Protein AF-A0A8S3W8U2-F1 (afdb_monomer)

Foldseek 3Di:
DVLVVVLVVLVVVVVVVDVVVPDPDLAAAPVRQVVLQVLLVVLVPDPPDRDPVSVVSVQAWDWDDDDPDIWIWGDDDDDPDDTHTRDYSVVVSVVVVD

Radius of gyration: 15.56 Å; Cα contacts (8 Å, |Δi|>4): 81; chains: 1; bounding box: 41×34×43 Å

Organism: Parnassius apollo (NCBI:txid110799)

Nearest PDB structures (foldseek):
  7w65-assembly1_D  TM=3.380E-01  e=2.470E+00  Vibrio cholerae
  7w65-assembly1_F  TM=3.389E-01  e=4.187E+00  Vibrio cholerae
  3oc5-assembly1_A  TM=3.198E-01  e=5.103E+00  Vibrio cholerae
  7w65-assembly1_E  TM=3.187E-01  e=5.103E+00  Vibrio cholerae
  3wtf-assembly1_A  TM=2.841E-01  e=9.869E+00  Homo sapiens

Structure (mmCIF, N/CA/C/O backbone):
data_AF-A0A8S3W8U2-F1
#
_entry.id   AF-A0A8S3W8U2-F1
#
loop_
_atom_site.group_PDB
_atom_site.id
_atom_site.type_symbol
_atom_site.label_atom_id
_atom_site.label_alt_id
_atom_site.label_comp_id
_atom_site.label_asym_id
_atom_site.label_entity_id
_atom_site.label_seq_id
_atom_site.pdbx_PDB_ins_code
_atom_site.Cartn_x
_atom_site.Cartn_y
_atom_site.Cartn_z
_atom_site.occupancy
_atom_site.B_iso_or_equiv
_atom_site.auth_seq_id
_atom_site.auth_comp_id
_atom_site.auth_asym_id
_atom_site.auth_atom_id
_atom_site.pdbx_PDB_model_num
ATOM 1 N N . MET A 1 1 ? 21.740 -6.073 -19.932 1.00 54.28 1 MET A N 1
ATOM 2 C CA . MET A 1 1 ? 22.247 -4.772 -20.429 1.00 54.28 1 MET A CA 1
ATOM 3 C C . MET A 1 1 ? 21.133 -3.866 -20.955 1.00 54.28 1 MET A C 1
ATOM 5 O O . MET A 1 1 ? 20.927 -2.850 -20.318 1.00 54.28 1 MET A O 1
ATOM 9 N N . MET A 1 2 ? 20.360 -4.199 -22.005 1.00 61.62 2 MET A N 1
ATOM 10 C CA . MET A 1 2 ? 19.280 -3.288 -22.465 1.00 61.62 2 MET A CA 1
ATOM 11 C C . MET A 1 2 ? 18.058 -3.200 -21.529 1.00 61.62 2 MET A C 1
ATOM 13 O O . MET A 1 2 ? 17.488 -2.124 -21.369 1.00 61.62 2 MET A O 1
ATOM 17 N N . ALA A 1 3 ? 17.673 -4.301 -20.873 1.00 66.06 3 ALA A N 1
ATOM 18 C CA . ALA A 1 3 ? 16.545 -4.306 -19.935 1.00 66.06 3 ALA A CA 1
ATOM 19 C C . ALA A 1 3 ? 16.808 -3.439 -18.687 1.00 66.06 3 ALA A C 1
ATOM 21 O O . ALA A 1 3 ? 15.918 -2.727 -18.231 1.00 66.06 3 ALA A O 1
ATOM 22 N N . ASP A 1 4 ? 18.045 -3.433 -18.181 1.00 78.31 4 ASP A N 1
ATOM 23 C CA . ASP A 1 4 ? 18.433 -2.639 -17.007 1.00 78.31 4 ASP A CA 1
ATOM 24 C C . ASP A 1 4 ? 18.399 -1.135 -17.287 1.00 78.31 4 ASP A C 1
ATOM 26 O O . ASP A 1 4 ? 17.976 -0.348 -16.442 1.00 78.31 4 ASP A O 1
ATOM 30 N N . GLU A 1 5 ? 18.809 -0.724 -18.487 1.00 85.25 5 GLU A N 1
ATOM 31 C CA . GLU A 1 5 ? 18.812 0.682 -18.889 1.00 85.25 5 GLU A CA 1
ATOM 32 C C . GLU A 1 5 ? 17.385 1.206 -19.111 1.00 85.25 5 GLU A C 1
ATOM 34 O O . GLU A 1 5 ? 17.039 2.308 -18.675 1.00 85.25 5 GLU A O 1
ATOM 39 N N . MET A 1 6 ? 16.518 0.374 -19.697 1.00 84.62 6 MET A N 1
ATOM 40 C CA . MET A 1 6 ? 15.093 0.670 -19.853 1.00 84.62 6 MET A CA 1
ATOM 41 C C . MET A 1 6 ? 14.384 0.761 -18.494 1.00 84.62 6 MET A C 1
ATOM 43 O O . MET A 1 6 ? 13.652 1.723 -18.246 1.00 84.62 6 MET A O 1
ATOM 47 N N . LYS A 1 7 ? 14.676 -0.175 -17.581 1.00 86.12 7 LYS A N 1
ATOM 48 C CA . LYS A 1 7 ? 14.162 -0.168 -16.206 1.00 86.12 7 LYS A CA 1
ATOM 49 C C . LYS A 1 7 ? 14.604 1.070 -15.443 1.00 86.12 7 LYS A C 1
ATOM 51 O O . LYS A 1 7 ? 13.780 1.729 -14.810 1.00 86.12 7 LYS A O 1
ATOM 56 N N . LYS A 1 8 ? 15.884 1.427 -15.543 1.00 87.56 8 LYS A N 1
ATOM 57 C CA . LYS A 1 8 ? 16.436 2.628 -14.913 1.00 87.56 8 LYS A CA 1
ATOM 58 C C . LYS A 1 8 ? 15.719 3.889 -15.396 1.00 87.56 8 LYS A C 1
ATOM 60 O O . LYS A 1 8 ? 15.246 4.671 -14.575 1.00 87.56 8 LYS A O 1
ATOM 65 N N . ARG A 1 9 ? 15.558 4.051 -16.713 1.00 89.38 9 ARG A N 1
ATOM 66 C CA . ARG A 1 9 ? 14.866 5.212 -17.293 1.00 89.38 9 ARG A CA 1
ATOM 67 C C . ARG A 1 9 ? 13.393 5.282 -16.875 1.00 89.38 9 ARG A C 1
ATOM 69 O O . ARG A 1 9 ? 12.888 6.370 -16.579 1.00 89.38 9 ARG A O 1
ATOM 76 N N . PHE A 1 10 ? 12.705 4.141 -16.829 1.00 87.62 10 PHE A N 1
ATOM 77 C CA . PHE A 1 10 ? 11.333 4.056 -16.323 1.00 87.62 10 PHE A CA 1
ATOM 78 C C . PHE A 1 10 ? 11.250 4.524 -14.867 1.00 87.62 10 PHE A C 1
ATOM 80 O O . PHE A 1 10 ? 10.435 5.385 -14.535 1.00 87.62 10 PHE A O 1
ATOM 87 N N . TYR A 1 11 ? 12.137 4.024 -14.009 1.00 87.25 11 TYR A N 1
ATOM 88 C CA . TYR A 1 11 ? 12.175 4.400 -12.601 1.00 87.25 11 TYR A CA 1
ATOM 89 C C . TYR A 1 11 ? 12.452 5.887 -12.392 1.00 87.25 11 TYR A C 1
ATOM 91 O O . TYR A 1 11 ? 11.703 6.554 -11.679 1.00 87.25 11 TYR A O 1
ATOM 99 N N . GLU A 1 12 ? 13.487 6.425 -13.037 1.00 88.81 12 GLU A N 1
ATOM 100 C CA . GLU A 1 12 ? 13.876 7.831 -12.897 1.00 88.81 12 GLU A CA 1
ATOM 101 C C . GLU A 1 12 ? 12.750 8.771 -13.340 1.00 88.81 12 GLU A C 1
ATOM 103 O O . GLU A 1 12 ? 12.370 9.684 -12.604 1.00 88.81 12 GLU A O 1
ATOM 108 N N . SER A 1 13 ? 12.156 8.510 -14.508 1.00 86.12 13 SER A N 1
ATOM 109 C CA . SER A 1 13 ? 11.033 9.312 -15.008 1.00 86.12 13 SER A CA 1
ATOM 110 C C . SER A 1 13 ? 9.804 9.212 -14.103 1.00 86.12 13 SER A C 1
ATOM 112 O O . SER A 1 13 ? 9.154 10.225 -13.835 1.00 86.12 13 SER A O 1
ATOM 114 N N . THR A 1 14 ? 9.520 8.027 -13.563 1.00 84.81 14 THR A N 1
ATOM 115 C CA . THR A 1 14 ? 8.367 7.822 -12.682 1.00 84.81 14 THR A CA 1
ATOM 116 C C . THR A 1 14 ? 8.559 8.483 -11.320 1.00 84.81 14 THR A C 1
ATOM 118 O O . THR A 1 14 ? 7.615 9.075 -10.801 1.00 84.81 14 THR A O 1
ATOM 121 N N . ILE A 1 15 ? 9.772 8.479 -10.760 1.00 84.44 15 ILE A N 1
ATOM 122 C CA . ILE A 1 15 ? 10.087 9.175 -9.501 1.00 84.44 15 ILE A CA 1
ATOM 123 C C . ILE A 1 15 ? 9.866 10.686 -9.640 1.00 84.44 15 ILE A C 1
ATOM 125 O O . ILE A 1 15 ? 9.230 11.297 -8.778 1.00 84.44 15 ILE A O 1
ATOM 129 N N . VAL A 1 16 ? 10.322 11.289 -10.743 1.00 85.88 16 VAL A N 1
ATOM 130 C CA . VAL A 1 16 ? 10.074 12.714 -11.039 1.00 85.88 16 VAL A CA 1
ATOM 131 C C . VAL A 1 16 ? 8.567 12.998 -11.131 1.00 85.88 16 VAL A C 1
ATOM 133 O O . VAL A 1 16 ? 8.067 14.015 -10.637 1.00 85.88 16 VAL A O 1
ATOM 136 N N . LEU A 1 17 ? 7.810 12.070 -11.712 1.00 83.56 17 LEU A N 1
ATOM 137 C CA . LEU A 1 17 ? 6.362 12.183 -11.863 1.00 83.56 17 LEU A CA 1
ATOM 138 C C . LEU A 1 17 ? 5.625 12.049 -10.516 1.00 83.56 17 LEU A C 1
ATOM 140 O O . LEU A 1 17 ? 4.718 12.829 -10.229 1.00 83.56 17 LEU A O 1
ATOM 144 N N . ILE A 1 18 ? 6.057 11.129 -9.650 1.00 82.00 18 ILE A N 1
ATOM 145 C CA . ILE A 1 18 ? 5.559 10.976 -8.273 1.00 82.00 18 ILE A CA 1
ATOM 146 C C . ILE A 1 18 ? 5.802 12.259 -7.473 1.00 82.00 18 ILE A C 1
ATOM 148 O O . ILE A 1 18 ? 4.889 12.751 -6.805 1.00 82.00 18 ILE A O 1
ATOM 152 N N . ALA A 1 19 ? 7.007 12.827 -7.575 1.00 79.88 19 ALA A N 1
ATOM 153 C CA . ALA A 1 19 ? 7.370 14.060 -6.884 1.00 79.88 19 ALA A CA 1
ATOM 154 C C . ALA A 1 19 ? 6.508 15.255 -7.330 1.00 79.88 19 ALA A C 1
ATOM 156 O O . ALA A 1 19 ? 6.106 16.066 -6.498 1.00 79.88 19 ALA A O 1
ATOM 157 N N . SER A 1 20 ? 6.171 15.338 -8.621 1.00 80.44 20 SER A N 1
ATOM 158 C CA . SER A 1 20 ? 5.354 16.431 -9.171 1.00 80.44 20 SER A CA 1
ATOM 159 C C . SER A 1 20 ? 3.845 16.270 -8.941 1.00 80.44 20 SER A C 1
ATOM 161 O O . SER A 1 20 ? 3.156 17.272 -8.753 1.00 80.44 20 SER A O 1
ATOM 163 N N . LYS A 1 21 ? 3.305 15.040 -8.907 1.00 71.69 21 LYS A N 1
ATOM 164 C CA . LYS A 1 21 ? 1.864 14.785 -8.679 1.00 71.69 21 LYS A CA 1
ATOM 165 C C . LYS A 1 21 ? 1.426 14.832 -7.208 1.00 71.69 21 LYS A C 1
ATOM 167 O O . LYS A 1 21 ? 0.226 14.799 -6.930 1.00 71.69 21 LYS A O 1
ATOM 172 N N . GLY A 1 22 ? 2.360 14.925 -6.262 1.00 65.75 22 GLY A N 1
ATOM 173 C CA . GLY A 1 22 ? 2.058 15.016 -4.831 1.00 65.75 22 GLY A CA 1
ATOM 174 C C . GLY A 1 22 ? 1.417 13.747 -4.246 1.00 65.75 22 GLY A C 1
ATOM 175 O O . GLY A 1 22 ? 1.413 12.683 -4.860 1.00 65.75 22 GLY A O 1
ATOM 176 N N . LYS A 1 23 ? 0.860 13.850 -3.030 1.00 62.62 23 LYS A N 1
ATOM 177 C CA . LYS A 1 23 ? 0.431 12.706 -2.189 1.00 62.62 23 LYS A CA 1
ATOM 178 C C . LYS A 1 23 ? -0.808 11.928 -2.678 1.00 62.62 23 LYS A C 1
ATOM 180 O O . LYS A 1 23 ? -1.171 10.942 -2.048 1.00 62.62 23 LYS A O 1
ATOM 185 N N . ASN A 1 24 ? -1.466 12.358 -3.757 1.00 62.47 24 ASN A N 1
ATOM 186 C CA . ASN A 1 24 ? -2.697 11.733 -4.268 1.00 62.47 24 ASN A CA 1
ATOM 187 C C . ASN A 1 24 ? -2.461 10.733 -5.412 1.00 62.47 24 ASN A C 1
ATOM 189 O O . ASN A 1 24 ? -3.421 10.297 -6.045 1.00 62.47 24 ASN A O 1
ATOM 193 N N . ASN A 1 25 ? -1.209 10.383 -5.711 1.00 72.31 25 ASN A N 1
ATOM 194 C CA . ASN A 1 25 ? -0.917 9.380 -6.729 1.00 72.31 25 ASN A CA 1
ATOM 195 C C . ASN A 1 25 ? -0.980 7.951 -6.146 1.00 72.31 25 ASN A C 1
ATOM 197 O O . ASN A 1 25 ? -0.756 7.741 -4.957 1.00 72.31 25 ASN A O 1
ATOM 201 N N . GLN A 1 26 ? -1.324 6.981 -6.996 1.00 76.00 26 GLN A N 1
ATOM 202 C CA . GLN A 1 26 ? -1.347 5.545 -6.673 1.00 76.00 26 GLN A CA 1
ATOM 203 C C . GLN A 1 26 ? -0.091 4.836 -7.210 1.00 76.00 26 GLN A C 1
ATOM 205 O O . GLN A 1 26 ? -0.137 3.660 -7.558 1.00 76.00 26 GLN A O 1
ATOM 210 N N . LEU A 1 27 ? 1.014 5.574 -7.353 1.00 81.00 27 LEU A N 1
ATOM 211 C CA . LEU A 1 27 ? 2.285 5.043 -7.831 1.00 81.00 27 LEU A CA 1
ATOM 212 C C . LEU A 1 27 ? 3.182 4.808 -6.623 1.00 81.00 27 LEU A C 1
ATOM 214 O O . LEU A 1 27 ? 3.552 5.750 -5.926 1.00 81.00 27 LEU A O 1
ATOM 218 N N . PHE A 1 28 ? 3.528 3.548 -6.388 1.00 84.50 28 PHE A N 1
ATOM 219 C CA . PHE A 1 28 ? 4.276 3.152 -5.205 1.00 84.50 28 PHE A CA 1
ATOM 220 C C . PHE A 1 28 ? 5.631 2.586 -5.603 1.00 84.50 28 PHE A C 1
ATOM 222 O O . PHE A 1 28 ? 5.714 1.573 -6.305 1.00 84.50 28 PHE A O 1
ATOM 229 N N . THR A 1 29 ? 6.706 3.205 -5.108 1.00 86.69 29 THR A N 1
ATOM 230 C CA . THR A 1 29 ? 7.993 2.502 -5.046 1.00 86.69 29 THR A CA 1
ATOM 231 C C . THR A 1 29 ? 7.846 1.265 -4.158 1.00 86.69 29 THR A C 1
ATOM 233 O O . THR A 1 29 ? 6.942 1.207 -3.322 1.00 86.69 29 THR A O 1
ATOM 236 N N . ASN A 1 30 ? 8.731 0.277 -4.307 1.00 86.81 30 ASN A N 1
ATOM 237 C CA . ASN A 1 30 ? 8.673 -0.928 -3.477 1.00 86.81 30 ASN A CA 1
ATOM 238 C C . ASN A 1 30 ? 8.696 -0.587 -1.970 1.00 86.81 30 ASN A C 1
ATOM 240 O O . ASN A 1 30 ? 7.862 -1.061 -1.204 1.00 86.81 30 ASN A O 1
ATOM 244 N N . ASP A 1 31 ? 9.558 0.347 -1.559 1.00 87.06 31 ASP A N 1
ATOM 245 C CA . ASP A 1 31 ? 9.638 0.797 -0.162 1.00 87.06 31 ASP A CA 1
ATOM 246 C C . ASP A 1 31 ? 8.354 1.490 0.315 1.00 87.06 31 ASP A C 1
ATOM 248 O O . ASP A 1 31 ? 7.892 1.264 1.435 1.00 87.06 31 ASP A O 1
ATOM 252 N N . GLN A 1 32 ? 7.746 2.335 -0.528 1.00 87.44 32 GLN A N 1
ATOM 253 C CA . GLN A 1 32 ? 6.479 2.997 -0.203 1.00 87.44 32 GLN A CA 1
ATOM 254 C C . GLN A 1 32 ? 5.339 1.991 -0.083 1.00 87.44 32 GLN A C 1
ATOM 256 O O . GLN A 1 32 ? 4.500 2.126 0.808 1.00 87.44 32 GLN A O 1
ATOM 261 N N . TYR A 1 33 ? 5.324 0.992 -0.961 1.00 89.50 33 TYR A N 1
ATOM 262 C CA . TYR A 1 33 ? 4.347 -0.084 -0.964 1.00 89.50 33 TYR A CA 1
ATOM 263 C C . TYR A 1 33 ? 4.425 -0.899 0.332 1.00 89.50 33 TYR A C 1
ATOM 265 O O . TYR A 1 33 ? 3.427 -1.027 1.041 1.00 89.50 33 TYR A O 1
ATOM 273 N N . MET A 1 34 ? 5.625 -1.353 0.701 1.00 88.75 34 MET A N 1
ATOM 274 C CA . MET A 1 34 ? 5.859 -2.108 1.937 1.00 88.75 34 MET A CA 1
ATOM 275 C C . MET A 1 34 ? 5.570 -1.262 3.182 1.00 88.75 34 MET A C 1
ATOM 277 O O . MET A 1 34 ? 4.894 -1.713 4.106 1.00 88.75 34 MET A O 1
ATOM 281 N N . SER A 1 35 ? 5.984 0.010 3.186 1.00 91.00 35 SER A N 1
ATOM 282 C CA . SER A 1 35 ? 5.645 0.944 4.267 1.00 91.00 35 SER A CA 1
ATOM 283 C C . SER A 1 35 ? 4.133 1.137 4.411 1.00 91.00 35 SER A C 1
ATOM 285 O O . SER A 1 35 ? 3.638 1.302 5.527 1.00 91.00 35 SER A O 1
ATOM 287 N N . LEU A 1 36 ? 3.381 1.135 3.306 1.00 89.62 36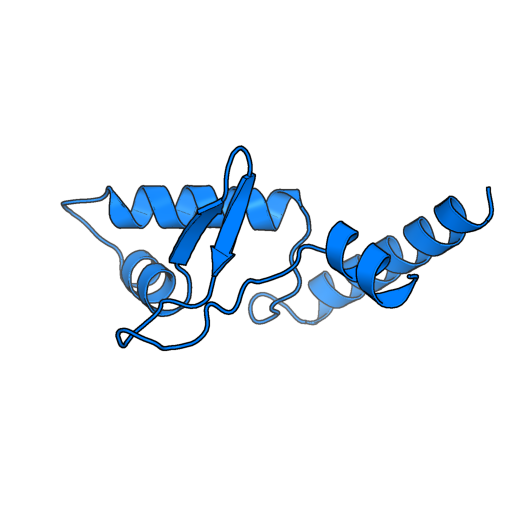 LEU A N 1
ATOM 288 C CA . LEU A 1 36 ? 1.931 1.274 3.343 1.00 89.62 36 LEU A CA 1
ATOM 289 C C . LEU A 1 36 ? 1.259 0.021 3.911 1.00 89.62 36 LEU A C 1
ATOM 291 O O . LEU A 1 36 ? 0.358 0.177 4.730 1.00 89.62 36 LEU A O 1
ATOM 295 N N . ILE A 1 37 ? 1.725 -1.180 3.555 1.00 91.00 37 ILE A N 1
ATOM 296 C CA . ILE A 1 37 ? 1.243 -2.442 4.143 1.00 91.00 37 ILE A CA 1
ATOM 297 C C . ILE A 1 37 ? 1.428 -2.428 5.663 1.00 91.00 37 ILE A C 1
ATOM 299 O O . ILE A 1 37 ? 0.448 -2.590 6.390 1.00 91.00 37 ILE A O 1
ATOM 303 N N . LEU A 1 38 ? 2.635 -2.109 6.142 1.00 91.19 38 LEU A N 1
ATOM 304 C CA . LEU A 1 38 ? 2.922 -2.007 7.578 1.00 91.19 38 LEU A CA 1
ATOM 305 C C . LEU A 1 38 ? 2.007 -0.989 8.271 1.00 91.19 38 LEU A C 1
ATOM 307 O O . LEU A 1 38 ? 1.436 -1.264 9.320 1.00 91.19 38 LEU A O 1
ATOM 311 N N . LYS A 1 39 ? 1.786 0.180 7.659 1.00 90.69 39 LYS A N 1
ATOM 312 C CA . LYS A 1 39 ? 0.872 1.194 8.211 1.00 90.69 39 LYS A CA 1
ATOM 313 C C . LYS A 1 39 ? -0.582 0.733 8.234 1.00 90.69 39 LYS A C 1
ATOM 315 O O . LYS A 1 39 ? -1.321 1.138 9.129 1.00 90.69 39 LYS A O 1
ATOM 320 N N . VAL A 1 40 ? -1.030 -0.039 7.242 1.00 90.62 40 VAL A N 1
ATOM 321 C CA . VAL A 1 40 ? -2.382 -0.620 7.231 1.00 90.62 40 VAL A CA 1
ATOM 322 C C . VAL A 1 40 ? -2.501 -1.643 8.357 1.00 90.62 40 VAL A C 1
ATOM 324 O O . VAL A 1 40 ? -3.476 -1.597 9.106 1.00 90.62 40 VAL A O 1
ATOM 327 N N . GLU A 1 41 ? -1.506 -2.510 8.525 1.00 91.12 41 GLU A N 1
ATOM 328 C CA . GLU A 1 41 ? -1.440 -3.476 9.623 1.00 91.12 41 GLU A CA 1
ATOM 329 C C . GLU A 1 41 ? -1.459 -2.786 10.995 1.00 91.12 41 GLU A C 1
ATOM 331 O O . GLU A 1 41 ? -2.301 -3.104 11.837 1.00 91.12 41 GLU A O 1
ATOM 336 N N . GLU A 1 42 ? -0.626 -1.767 11.200 1.00 90.81 42 GLU A N 1
ATOM 337 C CA . GLU A 1 42 ? -0.644 -0.944 12.412 1.00 90.81 42 GLU A CA 1
ATOM 338 C C . GLU A 1 42 ? -2.022 -0.309 12.644 1.00 90.81 42 GLU A C 1
ATOM 340 O O . GLU A 1 42 ? -2.556 -0.367 13.753 1.00 90.81 42 GLU A O 1
ATOM 345 N N . SER A 1 43 ? -2.643 0.274 11.611 1.00 89.88 43 SER A N 1
ATOM 346 C CA . SER A 1 43 ? -3.985 0.862 11.721 1.00 89.88 43 SER A CA 1
ATOM 347 C C . SER A 1 43 ? -5.063 -0.172 12.062 1.00 89.88 43 SER A C 1
ATOM 349 O O . SER A 1 43 ? -6.011 0.165 12.783 1.00 89.88 43 SER A O 1
ATOM 351 N N . LYS A 1 44 ? -4.939 -1.415 11.576 1.00 87.75 44 LYS A N 1
ATOM 352 C CA . LYS A 1 44 ? -5.832 -2.523 11.949 1.00 87.75 44 LYS A CA 1
ATOM 353 C C . LYS A 1 44 ? -5.641 -2.920 13.411 1.00 87.75 44 LYS A C 1
ATOM 355 O O . LYS A 1 44 ? -6.632 -3.065 14.124 1.00 87.75 44 LYS A O 1
ATOM 360 N N . ASN A 1 45 ? -4.388 -3.024 13.854 1.00 88.38 45 ASN A N 1
ATOM 361 C CA . ASN A 1 45 ? -4.014 -3.459 15.201 1.00 88.38 45 ASN A CA 1
ATOM 362 C C . ASN A 1 45 ? -4.231 -2.386 16.281 1.00 88.38 45 ASN A C 1
ATOM 364 O O . ASN A 1 45 ? -4.313 -2.703 17.468 1.00 88.38 45 ASN A O 1
ATOM 368 N N . LYS A 1 46 ? -4.363 -1.108 15.909 1.00 89.00 46 LYS A N 1
ATOM 369 C CA . LYS A 1 46 ? -4.742 -0.044 16.849 1.00 89.00 46 LYS A CA 1
ATOM 370 C C . LYS A 1 46 ? -6.163 -0.266 17.369 1.00 89.00 46 LYS A C 1
ATOM 372 O O . LYS A 1 46 ? -7.131 -0.094 16.639 1.00 89.00 46 LYS A O 1
ATOM 377 N N . ILE A 1 47 ? -6.301 -0.564 18.658 1.00 77.62 47 ILE A N 1
ATOM 378 C CA . ILE A 1 47 ? -7.612 -0.724 19.318 1.00 77.62 47 ILE A CA 1
ATOM 379 C C . ILE A 1 47 ? -8.123 0.615 19.879 1.00 77.62 47 ILE A C 1
ATOM 381 O O . ILE A 1 47 ? -9.324 0.865 19.912 1.00 77.62 47 ILE A O 1
ATOM 385 N N . THR A 1 48 ? -7.221 1.516 20.279 1.00 82.56 48 THR A N 1
ATOM 386 C CA . THR A 1 48 ? -7.559 2.831 20.847 1.00 82.56 48 THR A CA 1
ATOM 387 C C . THR A 1 48 ? -6.826 3.955 20.109 1.00 82.56 48 THR A C 1
ATOM 389 O O . THR A 1 48 ? -5.815 3.714 19.452 1.00 82.56 48 THR A O 1
ATOM 392 N N . LYS A 1 49 ? -7.342 5.192 20.195 1.00 84.88 49 LYS A N 1
ATOM 393 C CA . LYS A 1 49 ? -6.740 6.406 19.599 1.00 84.88 49 LYS A CA 1
ATOM 394 C C . LYS A 1 49 ? -6.516 6.349 18.074 1.00 84.88 49 LYS A C 1
ATOM 396 O O . LYS A 1 49 ? -5.551 6.924 17.576 1.00 84.88 49 LYS A O 1
ATOM 401 N N . LYS A 1 50 ? -7.407 5.689 17.322 1.00 88.25 50 LYS A N 1
ATOM 402 C CA . LYS A 1 50 ? -7.376 5.742 15.849 1.00 88.25 50 LYS A CA 1
ATOM 403 C C . LYS A 1 50 ? -7.530 7.185 15.378 1.00 88.25 50 LYS A C 1
ATOM 405 O O . LYS A 1 50 ? -8.492 7.859 15.751 1.00 88.25 50 LYS A O 1
ATOM 410 N N . THR A 1 51 ? -6.590 7.650 14.566 1.00 88.94 51 THR A N 1
ATOM 411 C CA . THR A 1 51 ? -6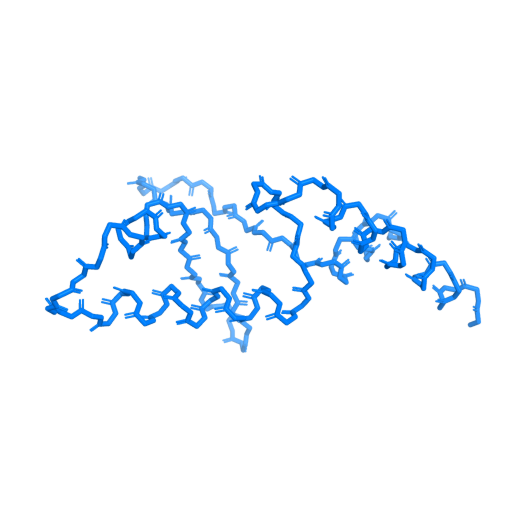.682 8.978 13.958 1.00 88.94 51 THR A CA 1
ATOM 412 C C . THR A 1 51 ? -7.622 8.939 12.747 1.00 88.94 51 THR A C 1
ATOM 414 O O . THR A 1 51 ? -7.868 7.865 12.190 1.00 88.94 51 THR A O 1
ATOM 417 N N . PRO A 1 52 ? -8.141 10.089 12.282 1.00 87.06 52 PRO A N 1
ATOM 418 C CA . PRO A 1 52 ? -8.888 10.149 11.024 1.00 87.06 52 PRO A CA 1
ATOM 419 C C . PRO A 1 52 ? -8.117 9.543 9.840 1.00 87.06 52 PRO A C 1
ATOM 421 O O . PRO A 1 52 ? -8.708 8.898 8.979 1.00 87.06 52 PRO A O 1
ATOM 424 N N . GLU A 1 53 ? -6.787 9.681 9.835 1.00 87.12 53 GLU A N 1
ATOM 425 C CA . GLU A 1 53 ? -5.912 9.075 8.829 1.00 87.12 53 GLU A CA 1
ATOM 426 C C . GLU A 1 53 ? -5.902 7.544 8.903 1.00 87.12 53 GLU A C 1
ATOM 428 O O . GLU A 1 53 ? -5.880 6.893 7.861 1.00 87.12 53 GLU A O 1
ATOM 433 N N . ASP A 1 54 ? -5.942 6.957 10.106 1.00 87.00 54 ASP A N 1
ATOM 434 C CA . ASP A 1 54 ? -6.042 5.503 10.274 1.00 87.00 54 ASP A CA 1
ATOM 435 C C . ASP A 1 54 ? -7.362 4.982 9.681 1.00 87.00 54 ASP A C 1
ATOM 437 O O . ASP A 1 54 ? -7.361 3.999 8.943 1.00 87.00 54 ASP A O 1
ATOM 441 N N . TYR A 1 55 ? -8.484 5.670 9.923 1.00 87.56 55 TYR A N 1
ATOM 442 C CA . TYR A 1 55 ? -9.773 5.304 9.320 1.00 87.56 55 TYR A CA 1
ATOM 443 C C . TYR A 1 55 ? -9.770 5.462 7.798 1.00 87.56 55 TYR A C 1
ATOM 445 O O . TYR A 1 55 ? -10.223 4.567 7.085 1.00 87.56 55 TYR A O 1
ATOM 453 N N . GLN A 1 56 ? -9.228 6.570 7.283 1.00 88.56 56 GLN A N 1
ATOM 454 C CA . GLN A 1 56 ? -9.116 6.791 5.841 1.00 88.56 56 GLN A CA 1
ATOM 455 C C . GLN A 1 56 ? -8.235 5.729 5.174 1.00 88.56 56 GLN A C 1
ATOM 457 O O . GLN A 1 56 ? -8.546 5.279 4.069 1.00 88.56 56 GLN A O 1
ATOM 462 N N . ARG A 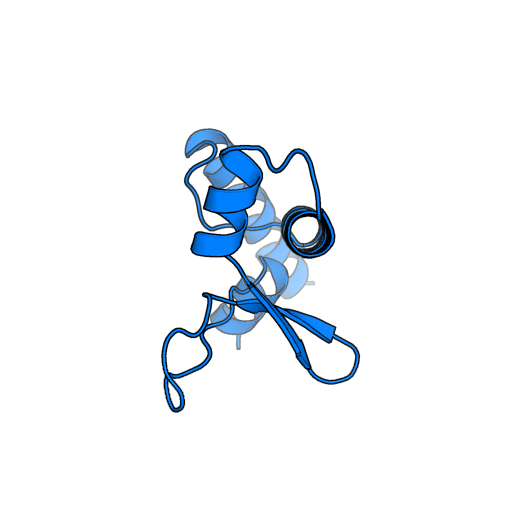1 57 ? -7.149 5.318 5.840 1.00 89.81 57 ARG A N 1
ATOM 463 C CA . ARG A 1 57 ? -6.246 4.274 5.354 1.00 89.81 57 ARG A CA 1
ATOM 464 C C . ARG A 1 57 ? -6.969 2.937 5.252 1.00 89.81 57 ARG A C 1
ATOM 466 O O . ARG A 1 57 ? -6.955 2.362 4.173 1.00 89.81 57 ARG A O 1
ATOM 473 N N . LEU A 1 58 ? -7.662 2.509 6.307 1.00 88.69 58 LEU A N 1
ATOM 474 C CA . LEU A 1 58 ? -8.434 1.258 6.318 1.00 88.69 58 LEU A CA 1
ATOM 475 C C . LEU A 1 58 ? -9.609 1.260 5.327 1.00 88.69 58 LEU A C 1
ATOM 477 O O . LEU A 1 58 ? -9.995 0.213 4.823 1.00 88.69 58 LEU A O 1
ATOM 481 N N . ALA A 1 59 ? -10.180 2.429 5.030 1.00 87.50 59 ALA A N 1
ATOM 482 C CA . ALA A 1 59 ? -11.248 2.553 4.040 1.00 87.50 59 ALA A CA 1
ATOM 483 C C . ALA A 1 59 ? -10.746 2.477 2.586 1.00 87.50 59 ALA A C 1
ATOM 485 O O . ALA A 1 59 ? -11.522 2.155 1.687 1.00 87.50 59 ALA A O 1
ATOM 486 N N . ARG A 1 60 ? -9.476 2.824 2.335 1.00 87.50 60 ARG A N 1
ATOM 487 C CA . ARG A 1 60 ? -8.878 2.860 0.987 1.00 87.50 60 ARG A CA 1
ATOM 488 C C . ARG A 1 60 ? -8.012 1.656 0.668 1.00 87.50 60 ARG A C 1
ATOM 490 O O . ARG A 1 60 ? -7.909 1.287 -0.500 1.00 87.50 60 ARG A O 1
ATOM 497 N N . TYR A 1 61 ? -7.372 1.102 1.684 1.00 90.44 61 TYR A N 1
ATOM 498 C CA . TYR A 1 61 ? -6.356 0.083 1.545 1.00 90.44 61 TYR A CA 1
ATOM 499 C C . TYR A 1 61 ? -6.629 -1.050 2.509 1.00 90.44 61 TYR A C 1
ATOM 501 O O . TYR A 1 61 ? -6.942 -0.844 3.683 1.00 90.44 61 TYR A O 1
ATOM 509 N N . ASP A 1 62 ? -6.438 -2.244 1.989 1.00 90.38 62 ASP A N 1
ATOM 510 C CA . ASP A 1 62 ? -6.349 -3.461 2.756 1.00 90.38 62 ASP A CA 1
ATOM 511 C C . ASP A 1 62 ? -5.098 -4.225 2.290 1.00 90.38 62 ASP A C 1
ATOM 513 O O . ASP A 1 62 ? -4.435 -3.825 1.330 1.00 90.38 62 ASP A O 1
ATOM 517 N N . PHE A 1 63 ? -4.717 -5.289 2.980 1.00 90.69 63 PHE A N 1
ATOM 518 C CA . PHE A 1 63 ? -3.649 -6.170 2.534 1.00 90.69 63 PHE A CA 1
ATOM 519 C C . PHE A 1 63 ? -4.059 -7.623 2.714 1.00 90.69 63 PHE A C 1
ATOM 521 O O . PHE A 1 63 ? -4.777 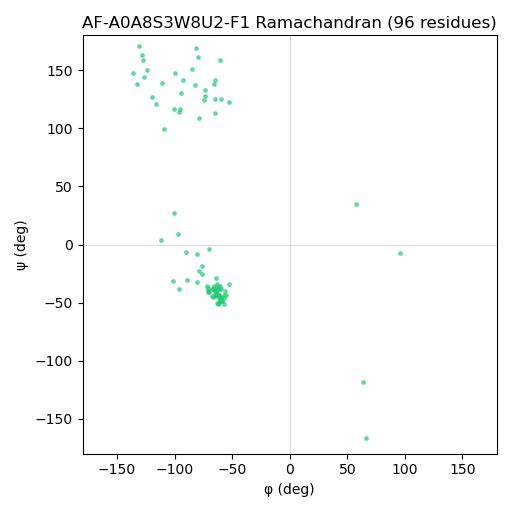-7.985 3.649 1.00 90.69 63 PHE A O 1
ATOM 528 N N . VAL A 1 64 ? -3.564 -8.455 1.810 1.00 89.31 64 VAL A N 1
ATOM 529 C CA . VAL A 1 64 ? -3.733 -9.901 1.844 1.00 89.31 64 VAL A CA 1
ATOM 530 C C . VAL A 1 64 ? -2.367 -10.556 1.754 1.00 89.31 64 VAL A C 1
ATOM 532 O O . VAL A 1 64 ? -1.466 -10.084 1.059 1.00 89.31 64 VAL A O 1
ATOM 535 N N . LYS A 1 65 ? -2.209 -11.666 2.465 1.00 86.94 65 LYS A N 1
ATOM 536 C CA . LYS A 1 65 ? -1.012 -12.490 2.387 1.00 86.94 65 LYS A CA 1
ATOM 537 C C . LYS A 1 65 ? -1.264 -13.633 1.412 1.00 86.94 65 LYS A C 1
ATOM 539 O O . LYS A 1 65 ? -2.107 -14.489 1.671 1.00 86.94 65 LYS A O 1
ATOM 544 N N . ILE A 1 66 ? -0.541 -13.641 0.295 1.00 81.62 66 ILE A N 1
ATOM 545 C CA . ILE A 1 66 ? -0.594 -14.704 -0.713 1.00 81.62 66 ILE A CA 1
ATOM 546 C C . ILE A 1 66 ? 0.732 -15.463 -0.632 1.00 81.62 66 ILE A C 1
ATOM 548 O O . ILE A 1 66 ? 1.768 -15.014 -1.122 1.00 81.62 66 ILE A O 1
ATOM 552 N N . GLY A 1 67 ? 0.711 -16.608 0.054 1.00 81.06 67 GLY A N 1
ATOM 553 C CA . GLY A 1 67 ? 1.913 -17.398 0.325 1.00 81.06 67 GLY A CA 1
ATOM 554 C C . GLY A 1 67 ? 2.917 -16.642 1.203 1.00 81.06 67 GLY A C 1
ATOM 555 O O . GLY A 1 67 ? 2.620 -16.300 2.349 1.00 81.06 67 GLY A O 1
ATOM 556 N N . ALA A 1 68 ? 4.115 -16.398 0.665 1.00 79.62 68 ALA A N 1
ATOM 557 C CA . ALA A 1 68 ? 5.184 -15.664 1.346 1.00 79.62 68 ALA A CA 1
ATOM 558 C C . ALA A 1 68 ? 5.148 -14.145 1.098 1.00 79.62 68 ALA A C 1
ATOM 560 O O . ALA A 1 68 ? 5.926 -13.419 1.711 1.00 79.62 68 ALA A O 1
ATOM 561 N N . SER A 1 69 ? 4.271 -13.660 0.213 1.00 80.88 69 SER A N 1
ATOM 562 C CA . SER A 1 69 ? 4.230 -12.255 -0.195 1.00 80.88 69 SER A CA 1
ATOM 563 C C . SER A 1 69 ? 2.980 -11.550 0.316 1.00 80.88 69 SER A C 1
ATOM 565 O O . SER A 1 69 ? 1.871 -12.083 0.263 1.00 80.88 69 SER A O 1
ATOM 567 N N . GLU A 1 70 ? 3.161 -10.318 0.774 1.00 88.25 70 GLU A N 1
ATOM 568 C CA . GLU A 1 70 ? 2.073 -9.429 1.165 1.00 88.25 70 GLU A CA 1
ATOM 569 C C . GLU A 1 70 ? 1.710 -8.534 -0.017 1.00 88.25 70 GLU A C 1
ATOM 571 O O . GLU A 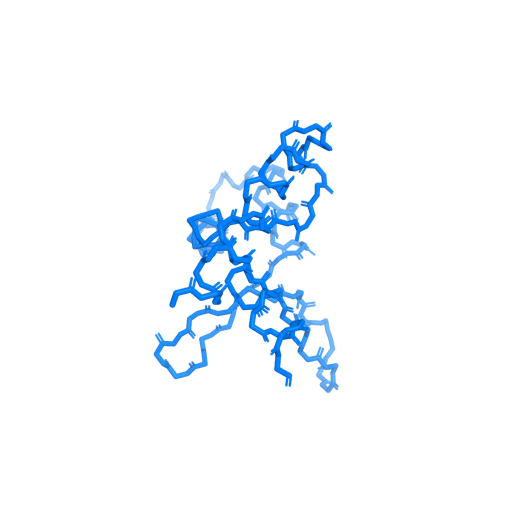1 70 ? 2.578 -7.947 -0.668 1.00 88.25 70 GLU A O 1
ATOM 576 N N . LYS A 1 71 ? 0.415 -8.466 -0.322 1.00 89.62 71 LYS A N 1
ATOM 577 C CA . LYS A 1 71 ? -0.127 -7.668 -1.417 1.00 89.62 71 LYS A CA 1
ATOM 578 C C . LYS A 1 71 ? -1.095 -6.643 -0.861 1.00 89.62 71 LYS A C 1
ATOM 580 O O . LYS A 1 71 ? -2.036 -6.984 -0.147 1.00 89.62 71 LYS A O 1
ATOM 585 N N . LEU A 1 72 ? -0.864 -5.388 -1.217 1.00 90.94 72 LEU A N 1
ATOM 586 C CA . LEU A 1 72 ? -1.774 -4.285 -0.973 1.00 90.94 72 LEU A CA 1
ATOM 587 C C . LEU A 1 72 ? -2.961 -4.405 -1.930 1.00 90.94 72 LEU A C 1
ATOM 589 O O . LEU A 1 72 ? -2.779 -4.496 -3.144 1.00 90.94 72 LEU A O 1
ATOM 593 N N . ILE A 1 73 ? -4.170 -4.372 -1.390 1.00 91.25 73 ILE A N 1
ATOM 594 C CA . ILE A 1 73 ? -5.417 -4.531 -2.131 1.00 91.25 73 ILE A CA 1
ATOM 595 C C . ILE A 1 73 ? -6.388 -3.393 -1.833 1.00 91.25 73 ILE A C 1
ATOM 597 O O . ILE A 1 73 ? -6.261 -2.655 -0.851 1.00 91.25 73 ILE A O 1
ATOM 601 N N . ILE A 1 74 ? -7.382 -3.250 -2.700 1.00 89.19 74 ILE A N 1
ATOM 602 C CA . ILE A 1 74 ? -8.579 -2.477 -2.387 1.00 89.19 74 ILE A CA 1
ATOM 603 C C . ILE A 1 74 ? -9.422 -3.308 -1.405 1.00 89.19 74 ILE A C 1
ATOM 605 O O . ILE A 1 74 ? -9.618 -4.497 -1.664 1.00 89.19 74 ILE A O 1
ATOM 609 N N . PRO A 1 75 ? -9.925 -2.719 -0.301 1.00 88.38 75 PRO A N 1
ATOM 610 C CA . PRO A 1 75 ? -10.783 -3.429 0.639 1.00 88.38 75 PRO A CA 1
ATOM 611 C C . PRO A 1 75 ? -11.967 -4.089 -0.074 1.00 88.38 75 PRO A C 1
ATOM 613 O O . PRO A 1 75 ? -12.753 -3.414 -0.747 1.00 88.38 75 PRO A O 1
ATOM 616 N N . VAL A 1 76 ? -12.087 -5.405 0.088 1.00 87.31 76 VAL A N 1
ATOM 617 C CA . VAL A 1 76 ? -13.189 -6.203 -0.461 1.00 87.31 76 VAL A CA 1
ATOM 618 C C . VAL A 1 76 ? -14.435 -5.925 0.376 1.00 87.31 76 VAL A C 1
ATOM 620 O O . VAL A 1 76 ? -14.400 -6.052 1.599 1.00 87.31 76 VAL A O 1
ATOM 623 N N . LYS A 1 77 ? -15.527 -5.495 -0.264 1.00 85.00 77 LYS A N 1
ATOM 624 C CA . LYS A 1 77 ? -16.752 -5.093 0.447 1.00 85.00 77 LYS A CA 1
ATOM 625 C C . LYS A 1 77 ? -17.777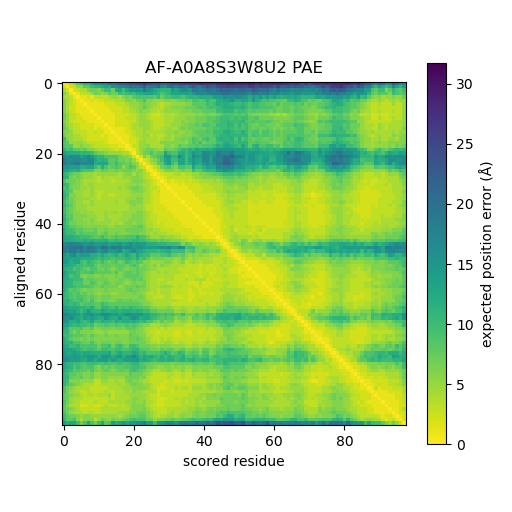 -6.212 0.526 1.00 85.00 77 LYS A C 1
ATOM 627 O O . LYS A 1 77 ? -18.433 -6.334 1.557 1.00 85.00 77 LYS A O 1
ATOM 632 N N . ASN A 1 78 ? -17.907 -7.004 -0.535 1.00 85.88 78 ASN A N 1
ATOM 633 C CA . ASN A 1 78 ? -18.860 -8.103 -0.598 1.00 85.88 78 ASN A CA 1
ATOM 634 C C . ASN A 1 78 ? -18.154 -9.419 -0.910 1.00 85.88 78 ASN A C 1
ATOM 636 O O . ASN A 1 78 ? -17.130 -9.465 -1.593 1.00 85.88 78 ASN A O 1
ATOM 640 N N . GLU A 1 79 ? -18.732 -10.506 -0.416 1.00 83.12 79 GLU A N 1
ATOM 641 C CA . GLU A 1 79 ? -18.286 -11.852 -0.746 1.00 83.12 79 GLU A CA 1
ATOM 642 C C . GLU A 1 79 ? -18.518 -12.118 -2.243 1.00 83.12 79 GLU A C 1
ATOM 644 O O . GLU A 1 79 ? -19.618 -11.919 -2.755 1.00 83.12 79 GLU A O 1
ATOM 649 N N . GLY A 1 80 ? -17.463 -12.519 -2.956 1.00 84.12 80 GLY A N 1
ATOM 650 C CA . GLY A 1 80 ? -17.483 -12.714 -4.410 1.00 84.12 80 GLY A CA 1
ATOM 651 C C . GLY A 1 80 ? -16.989 -11.521 -5.239 1.00 84.12 80 GLY A C 1
ATOM 652 O O . GLY A 1 80 ? -16.791 -11.685 -6.443 1.00 84.12 80 GLY A O 1
ATOM 653 N N . ASP A 1 81 ? -16.729 -10.358 -4.627 1.00 87.50 81 ASP A N 1
ATOM 654 C CA . ASP A 1 81 ? -16.073 -9.248 -5.327 1.00 87.50 81 ASP A CA 1
ATOM 655 C C . ASP A 1 81 ? -14.631 -9.641 -5.724 1.00 87.50 81 ASP A C 1
ATOM 657 O O . ASP A 1 81 ? -13.923 -10.298 -4.950 1.00 87.50 81 ASP A O 1
ATOM 661 N N . PRO A 1 82 ? -14.151 -9.234 -6.916 1.00 87.50 82 PRO A N 1
ATOM 662 C CA . PRO A 1 82 ? -12.787 -9.523 -7.337 1.00 87.50 82 PRO A CA 1
ATOM 663 C C . PRO A 1 82 ? -11.771 -8.799 -6.445 1.00 87.50 82 PRO A C 1
ATOM 665 O O . PRO A 1 82 ? -11.917 -7.616 -6.128 1.00 87.50 82 PRO A O 1
ATOM 668 N N . ILE A 1 83 ? -10.692 -9.497 -6.088 1.00 86.50 83 ILE A N 1
ATOM 669 C CA . ILE A 1 83 ? -9.581 -8.913 -5.333 1.00 86.50 83 ILE A CA 1
ATOM 670 C C . ILE A 1 83 ? -8.710 -8.103 -6.294 1.00 86.50 83 ILE A C 1
ATOM 672 O O . ILE A 1 83 ? -7.993 -8.661 -7.124 1.00 86.50 83 ILE A O 1
ATOM 676 N N . ILE A 1 84 ? -8.756 -6.778 -6.164 1.00 88.62 84 ILE A N 1
ATOM 677 C CA . ILE A 1 84 ? -7.914 -5.859 -6.934 1.00 88.62 84 ILE A CA 1
ATOM 678 C C . ILE A 1 84 ? -6.689 -5.516 -6.092 1.00 88.62 84 ILE A C 1
ATOM 680 O O . ILE A 1 84 ? -6.821 -4.902 -5.030 1.00 88.62 84 ILE A O 1
ATOM 684 N N . TYR A 1 85 ? -5.506 -5.897 -6.570 1.00 89.06 85 TYR A N 1
ATOM 685 C CA . TYR A 1 85 ? -4.236 -5.556 -5.937 1.00 89.06 85 TYR A CA 1
ATOM 686 C C . TYR A 1 85 ? -3.564 -4.371 -6.626 1.00 89.06 85 TYR A C 1
ATOM 688 O O . TYR A 1 85 ? -3.673 -4.173 -7.835 1.00 89.06 85 TYR A O 1
ATOM 696 N N . TYR A 1 86 ? -2.847 -3.582 -5.834 1.00 88.62 86 TYR A N 1
ATOM 697 C CA . TYR A 1 86 ? -1.932 -2.574 -6.343 1.00 88.62 86 TYR A CA 1
ATOM 698 C C . TYR A 1 86 ? -0.606 -3.247 -6.696 1.00 88.62 86 TYR A C 1
ATOM 700 O O . TYR A 1 86 ? -0.102 -4.063 -5.921 1.00 88.62 86 TYR A O 1
ATOM 708 N N . ALA A 1 87 ? -0.038 -2.876 -7.840 1.00 87.75 87 ALA A N 1
ATOM 709 C CA . ALA A 1 87 ? 1.310 -3.263 -8.239 1.00 87.75 87 ALA A CA 1
ATOM 710 C C . ALA A 1 87 ? 2.316 -2.190 -7.800 1.00 87.75 87 ALA A C 1
ATOM 712 O O . ALA A 1 87 ? 2.032 -0.990 -7.883 1.00 87.75 87 ALA A O 1
ATOM 713 N N . HIS A 1 88 ? 3.500 -2.606 -7.354 1.00 89.31 88 HIS A N 1
ATOM 714 C CA . HIS A 1 88 ? 4.615 -1.672 -7.172 1.00 89.31 88 HIS A CA 1
ATOM 715 C C . HIS A 1 88 ? 5.327 -1.398 -8.506 1.00 89.31 88 HIS A C 1
ATOM 717 O O . HIS A 1 88 ? 5.075 -2.058 -9.516 1.00 89.31 88 HIS A O 1
ATOM 723 N N . LEU A 1 89 ? 6.221 -0.405 -8.533 1.00 87.88 89 LEU A N 1
ATOM 724 C CA . LEU A 1 89 ? 6.898 0.005 -9.771 1.00 87.88 89 LEU A CA 1
ATOM 725 C C . LEU A 1 89 ? 7.652 -1.131 -10.481 1.00 87.88 89 LEU A C 1
ATOM 727 O O . LEU A 1 89 ? 7.567 -1.213 -11.701 1.00 87.88 89 LEU A O 1
ATOM 731 N N . ASP A 1 90 ? 8.343 -2.022 -9.757 1.00 85.75 90 ASP A N 1
ATOM 732 C CA . ASP A 1 90 ? 9.016 -3.173 -10.391 1.00 85.75 90 ASP A CA 1
ATOM 733 C C . ASP A 1 90 ? 8.028 -4.122 -11.073 1.00 85.75 90 ASP A C 1
ATOM 735 O O . ASP A 1 90 ? 8.282 -4.549 -12.194 1.00 85.75 90 ASP A O 1
ATOM 739 N N . GLU A 1 91 ? 6.906 -4.434 -10.420 1.00 86.56 91 GLU A N 1
ATOM 740 C CA . GLU A 1 91 ? 5.851 -5.260 -11.016 1.00 86.56 91 GLU A CA 1
ATOM 741 C C . GLU A 1 91 ? 5.231 -4.568 -12.222 1.00 86.56 91 GLU A C 1
ATOM 743 O O . GLU A 1 91 ? 5.015 -5.194 -13.250 1.00 86.56 91 GLU A O 1
ATOM 748 N N . THR A 1 92 ? 4.990 -3.263 -12.116 1.00 87.50 92 THR A N 1
ATOM 749 C CA . THR A 1 92 ? 4.429 -2.465 -13.210 1.00 87.50 92 THR A CA 1
ATOM 750 C C . THR A 1 92 ? 5.36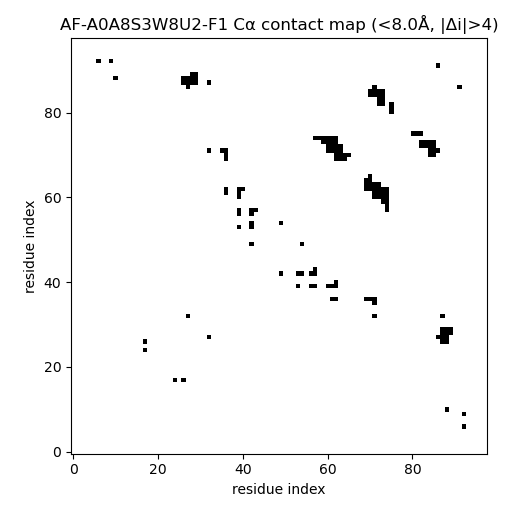2 -2.483 -14.417 1.00 87.50 92 THR A C 1
ATOM 752 O O . THR A 1 92 ? 4.909 -2.673 -15.540 1.00 87.50 92 THR A O 1
ATOM 755 N N . PHE A 1 93 ? 6.668 -2.332 -14.185 1.00 87.69 93 PHE A N 1
ATOM 756 C CA . PHE A 1 93 ? 7.674 -2.450 -15.231 1.00 87.69 93 PHE A CA 1
ATOM 757 C C . PHE A 1 93 ? 7.645 -3.844 -15.868 1.00 87.69 93 PHE A C 1
ATOM 759 O O . PHE A 1 93 ? 7.583 -3.938 -17.088 1.00 87.69 93 PHE A O 1
ATOM 766 N N . GLN A 1 94 ? 7.629 -4.911 -15.062 1.00 87.12 94 GLN A N 1
ATOM 767 C CA . GLN A 1 94 ? 7.568 -6.276 -15.588 1.00 87.12 94 GLN A CA 1
ATOM 768 C C . GLN A 1 94 ? 6.311 -6.502 -16.439 1.00 87.12 94 GLN A C 1
ATOM 770 O O . GLN A 1 94 ? 6.424 -7.011 -17.541 1.00 87.12 94 GLN A O 1
ATOM 775 N N . ILE A 1 95 ? 5.137 -6.063 -15.976 1.00 85.75 95 ILE A N 1
ATOM 776 C CA . ILE A 1 95 ? 3.855 -6.235 -16.684 1.00 85.75 95 ILE A CA 1
ATOM 777 C C . ILE A 1 95 ? 3.838 -5.511 -18.039 1.00 85.75 95 ILE A C 1
ATOM 779 O O . ILE A 1 95 ? 3.211 -5.986 -18.977 1.00 85.75 95 ILE A O 1
ATOM 783 N N . ILE A 1 96 ? 4.480 -4.344 -18.144 1.00 86.75 96 ILE A N 1
ATOM 784 C CA . ILE A 1 96 ? 4.505 -3.553 -19.389 1.00 86.75 96 ILE A CA 1
ATOM 785 C C . ILE A 1 96 ? 5.515 -4.120 -20.402 1.00 86.75 96 ILE A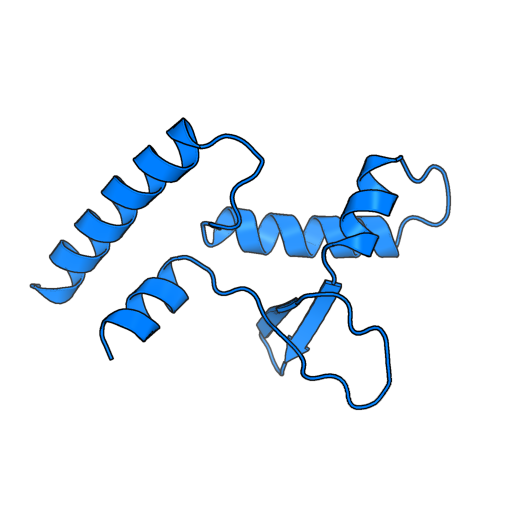 C 1
ATOM 787 O O . ILE A 1 96 ? 5.406 -3.839 -21.596 1.00 86.75 96 ILE A O 1
ATOM 791 N N . HIS A 1 97 ? 6.512 -4.868 -19.928 1.00 81.94 97 HIS A N 1
ATOM 792 C CA . HIS A 1 97 ? 7.633 -5.354 -20.732 1.00 81.94 97 HIS A CA 1
ATOM 793 C C . HIS A 1 97 ? 7.653 -6.881 -20.943 1.00 81.94 97 HIS A C 1
ATOM 795 O O . HIS A 1 97 ? 8.599 -7.363 -21.569 1.00 81.94 97 HIS A O 1
ATOM 801 N N . ASP A 1 98 ? 6.636 -7.601 -20.458 1.00 68.56 98 ASP A N 1
ATOM 802 C CA . ASP A 1 98 ? 6.305 -8.997 -20.808 1.00 68.56 98 ASP A CA 1
ATOM 803 C C . ASP A 1 98 ? 5.531 -9.067 -22.138 1.00 68.56 98 ASP A C 1
ATOM 805 O O . ASP A 1 98 ? 5.865 -9.947 -22.966 1.00 68.56 98 ASP A O 1
#

Mean predicted aligned error: 6.61 Å

Solvent-accessible surface area (backbone atoms only — not comparable to full-atom values): 5951 Å² total; per-residue (Å²): 114,71,67,60,56,53,50,48,54,52,51,54,56,46,51,55,48,50,67,72,63,46,94,82,60,91,79,29,51,61,68,56,44,53,53,47,47,52,52,43,50,50,46,68,70,49,88,67,88,75,48,74,64,40,54,52,43,56,71,58,36,38,69,48,74,61,87,94,45,79,40,43,24,49,55,78,87,53,95,86,60,81,86,49,66,65,63,33,50,70,53,48,52,49,69,78,72,111

pLDDT: mean 84.75, std 7.21, range [54.28, 91.25]

Sequence (98 aa):
MMADEMKKRFYESTIVLIASKGKNNQLFTNDQYMSLILKVEESKNKITKKTPEDYQRLAR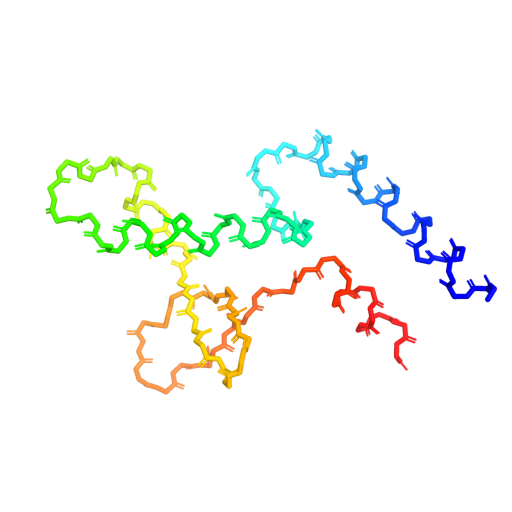YDFVKIGASEKLIIPVKNEGDPIIYYAHLDETFQIIHD

Secondary structure (DSSP, 8-state):
-HHHHHHHHHHHHHHHHHHHHGGG-----HHHHHHHHHHHHHHHH--S---HHHHHHHHH-EEEEETTEEEEEPPP-STT---PBPPPHHHHHHHHH-